Protein AF-A0A812K542-F1 (afdb_monomer)

Structure (mmCIF, N/CA/C/O backbone):
data_AF-A0A812K542-F1
#
_entry.id   AF-A0A812K542-F1
#
loop_
_atom_site.group_PDB
_atom_site.id
_atom_site.type_symbol
_atom_site.label_atom_id
_atom_site.label_alt_id
_atom_site.label_comp_id
_atom_site.label_asym_id
_atom_site.label_entity_id
_atom_site.label_seq_id
_atom_site.pdbx_PDB_ins_code
_atom_site.Cartn_x
_atom_site.Cartn_y
_atom_site.Cartn_z
_atom_site.occupancy
_atom_site.B_iso_or_equiv
_atom_site.auth_seq_id
_atom_site.auth_comp_id
_atom_site.auth_asym_id
_atom_site.auth_atom_id
_atom_site.pdbx_PDB_model_num
ATOM 1 N N . MET A 1 1 ? 31.966 -5.141 -21.986 1.00 25.97 1 MET A N 1
ATOM 2 C CA . MET A 1 1 ? 31.254 -5.286 -23.274 1.00 25.97 1 MET A CA 1
ATOM 3 C C . MET A 1 1 ? 30.619 -3.939 -23.597 1.00 25.97 1 MET A C 1
ATOM 5 O O . MET A 1 1 ? 29.972 -3.373 -22.724 1.00 25.97 1 MET A O 1
ATOM 9 N N . ALA A 1 2 ? 30.973 -3.355 -24.743 1.00 20.84 2 ALA A N 1
ATOM 10 C CA . ALA A 1 2 ? 30.831 -1.929 -25.046 1.00 20.84 2 ALA A CA 1
ATOM 11 C C . ALA A 1 2 ? 29.368 -1.450 -25.050 1.00 20.84 2 ALA A C 1
ATOM 13 O O . ALA A 1 2 ? 28.519 -2.051 -25.700 1.00 20.84 2 ALA A O 1
ATOM 14 N N . ARG A 1 3 ? 29.086 -0.351 -24.339 1.00 22.66 3 ARG A N 1
ATOM 15 C CA . ARG A 1 3 ? 27.794 0.345 -24.378 1.00 22.66 3 ARG A CA 1
ATOM 16 C C . ARG A 1 3 ? 27.906 1.499 -25.368 1.00 22.66 3 ARG A C 1
ATOM 18 O O . ARG A 1 3 ? 28.398 2.565 -25.013 1.00 22.66 3 ARG A O 1
ATOM 25 N N . PHE A 1 4 ? 27.514 1.247 -26.612 1.00 19.80 4 PHE A N 1
ATOM 26 C CA . PHE A 1 4 ? 27.358 2.294 -27.616 1.00 19.80 4 PHE A CA 1
ATOM 27 C C . PHE A 1 4 ? 26.089 3.098 -27.327 1.00 19.80 4 PHE A C 1
ATOM 29 O O . PHE A 1 4 ? 25.061 2.542 -26.951 1.00 19.80 4 PHE A O 1
ATOM 36 N N . TRP A 1 5 ? 26.214 4.416 -27.452 1.00 29.41 5 TRP A N 1
ATOM 37 C CA . TRP A 1 5 ? 25.204 5.414 -27.122 1.00 29.41 5 TRP A CA 1
ATOM 38 C C . TRP A 1 5 ? 24.848 6.150 -28.414 1.00 29.41 5 TRP A C 1
ATOM 40 O O . TRP A 1 5 ? 25.694 6.863 -28.945 1.00 29.41 5 TRP A O 1
ATOM 50 N N . PHE A 1 6 ? 23.627 5.975 -28.919 1.00 23.44 6 PHE A N 1
ATOM 51 C CA . PHE A 1 6 ? 23.021 6.847 -29.929 1.00 23.44 6 PHE A CA 1
ATOM 52 C C . PHE A 1 6 ? 21.522 6.966 -29.627 1.00 23.44 6 PHE A C 1
ATOM 54 O O . PHE A 1 6 ? 20.864 5.982 -29.318 1.00 23.44 6 PHE A O 1
ATOM 61 N N . GLY A 1 7 ? 21.026 8.203 -29.576 1.00 28.78 7 GLY A N 1
ATOM 62 C CA . GLY A 1 7 ? 19.849 8.575 -28.792 1.00 28.78 7 GLY A CA 1
ATOM 63 C C . GLY A 1 7 ? 18.474 8.173 -29.336 1.00 28.78 7 GLY A C 1
ATOM 64 O O . GLY A 1 7 ? 18.171 8.387 -30.504 1.00 28.78 7 GLY A O 1
ATOM 65 N N . CYS A 1 8 ? 17.613 7.722 -28.415 1.00 31.98 8 CYS A N 1
ATOM 66 C CA . CYS A 1 8 ? 16.224 8.164 -28.202 1.00 31.98 8 CYS A CA 1
ATOM 67 C C . CYS A 1 8 ? 15.759 7.624 -26.820 1.00 31.98 8 CYS A C 1
ATOM 69 O O . CYS A 1 8 ? 15.743 6.416 -26.598 1.00 31.98 8 CYS A O 1
ATOM 71 N N . ASN A 1 9 ? 15.464 8.504 -25.851 1.00 35.28 9 ASN A N 1
ATOM 72 C CA . ASN A 1 9 ? 15.508 8.210 -24.400 1.00 35.28 9 ASN A CA 1
ATOM 73 C C . ASN A 1 9 ? 14.161 7.802 -23.760 1.00 35.28 9 ASN A C 1
ATOM 75 O O . ASN A 1 9 ? 13.687 8.478 -22.843 1.00 35.28 9 ASN A O 1
ATOM 79 N N . SER A 1 10 ? 13.494 6.730 -24.195 1.00 39.38 10 SER A N 1
ATOM 80 C CA . SER A 1 10 ? 12.256 6.312 -23.507 1.00 39.38 10 SER A CA 1
ATOM 81 C C . SER A 1 10 ? 12.030 4.806 -23.526 1.00 39.38 10 SER A C 1
ATOM 83 O O . SER A 1 10 ? 11.952 4.189 -24.579 1.00 39.38 10 SER A O 1
ATOM 85 N N . LEU A 1 11 ? 11.883 4.227 -22.343 1.00 46.53 11 LEU A N 1
ATOM 86 C CA . LEU A 1 11 ? 11.361 2.889 -22.086 1.00 46.53 11 LEU A CA 1
ATOM 87 C C . LEU A 1 11 ? 9.914 3.019 -21.626 1.00 46.53 11 LEU A C 1
ATOM 89 O O . LEU A 1 11 ? 9.497 4.092 -21.214 1.00 46.53 11 LEU A O 1
ATOM 93 N N . ILE A 1 12 ? 9.150 1.938 -21.665 1.00 44.06 12 ILE A N 1
ATOM 94 C CA . ILE A 1 12 ? 7.782 1.893 -21.157 1.00 44.06 12 ILE A CA 1
ATOM 95 C C . ILE A 1 12 ? 7.757 0.952 -19.945 1.00 44.06 12 ILE A C 1
ATOM 97 O O . ILE A 1 12 ? 8.516 -0.007 -19.857 1.00 44.06 12 ILE A O 1
ATOM 101 N N . ALA A 1 13 ? 6.932 1.273 -18.968 1.00 43.34 13 ALA A N 1
ATOM 102 C CA . ALA A 1 13 ? 6.636 0.527 -17.770 1.00 43.34 13 ALA A CA 1
ATOM 103 C C . ALA A 1 13 ? 5.124 0.400 -17.674 1.00 43.34 13 ALA A C 1
ATOM 105 O O . ALA A 1 13 ? 4.404 1.389 -17.593 1.00 43.34 13 ALA A O 1
ATOM 106 N N . VAL A 1 14 ? 4.636 -0.833 -17.705 1.00 44.19 14 VAL A N 1
ATOM 107 C CA . VAL A 1 14 ? 3.202 -1.102 -17.720 1.00 44.19 14 VAL A CA 1
ATOM 108 C C . VAL A 1 14 ? 2.766 -1.507 -16.321 1.00 44.19 14 VAL A C 1
ATOM 110 O O . VAL A 1 14 ? 3.200 -2.527 -15.790 1.00 44.19 14 VAL A O 1
ATOM 113 N N . ILE A 1 15 ? 1.884 -0.708 -15.736 1.00 49.19 15 ILE A N 1
ATOM 114 C CA . ILE A 1 15 ? 1.116 -1.030 -14.541 1.00 49.19 15 ILE A CA 1
ATOM 115 C C . ILE A 1 15 ? -0.222 -1.600 -15.005 1.00 49.19 15 ILE A C 1
ATOM 117 O O . ILE A 1 15 ? -1.199 -0.880 -15.206 1.00 49.19 15 ILE A O 1
ATOM 121 N N . MET A 1 16 ? -0.273 -2.917 -15.204 1.00 39.12 16 MET A N 1
ATOM 122 C CA . MET A 1 16 ? -1.518 -3.581 -15.586 1.00 39.12 16 MET A CA 1
ATOM 123 C C . MET A 1 16 ? -2.593 -3.380 -14.510 1.00 39.12 16 MET A C 1
ATOM 125 O O . MET A 1 16 ? -2.349 -3.541 -13.313 1.00 39.12 16 MET A O 1
ATOM 129 N N . ARG A 1 17 ? -3.808 -3.037 -14.947 1.00 38.56 17 ARG A N 1
ATOM 130 C CA . ARG A 1 17 ? -5.011 -3.159 -14.130 1.00 38.56 17 ARG A CA 1
ATOM 131 C C . ARG A 1 17 ? -5.180 -4.656 -13.908 1.00 38.56 17 ARG A C 1
ATOM 133 O O . ARG A 1 17 ? -5.117 -5.415 -14.865 1.00 38.56 17 ARG A O 1
ATOM 140 N N . VAL A 1 18 ? -5.341 -5.083 -12.663 1.00 43.66 18 VAL A N 1
ATOM 141 C CA . VAL A 1 18 ? -5.500 -6.500 -12.320 1.00 43.66 18 VAL A CA 1
ATOM 142 C C . VAL A 1 18 ? -7.001 -6.813 -12.293 1.00 43.66 18 VAL A C 1
ATOM 144 O O . VAL A 1 18 ? -7.643 -6.503 -11.290 1.00 43.66 18 VAL A O 1
ATOM 147 N N . PRO A 1 19 ? -7.615 -7.361 -13.363 1.00 35.75 19 PRO A N 1
ATOM 148 C CA . PRO A 1 19 ? -8.944 -7.952 -13.257 1.00 35.75 19 PRO A CA 1
ATOM 149 C C . PRO A 1 19 ? -8.890 -9.341 -12.599 1.00 35.75 19 PRO A C 1
ATOM 151 O O . PRO A 1 19 ? -9.887 -9.753 -12.017 1.00 35.75 19 PRO A O 1
ATOM 154 N N . GLU A 1 20 ? -7.740 -10.032 -12.626 1.00 35.31 20 GLU A N 1
ATOM 155 C CA . GLU A 1 20 ? -7.566 -11.370 -12.047 1.00 35.31 20 GLU A CA 1
ATOM 156 C C . GLU A 1 20 ? -6.186 -11.576 -11.389 1.00 35.31 20 GLU A C 1
ATOM 158 O O . GLU A 1 20 ? -5.182 -11.100 -11.920 1.00 35.31 20 GLU A O 1
ATOM 163 N N . PRO A 1 21 ? -6.103 -12.335 -10.276 1.00 40.44 21 PRO A N 1
ATOM 164 C CA . PRO A 1 21 ? -4.877 -12.537 -9.488 1.00 40.44 21 PRO A CA 1
ATOM 165 C C . PRO A 1 21 ? -3.731 -13.268 -10.219 1.00 40.44 21 PRO A C 1
ATOM 167 O O . PRO A 1 21 ? -2.633 -13.372 -9.677 1.00 40.44 21 PRO A O 1
ATOM 170 N N . SER A 1 22 ? -3.955 -13.773 -11.434 1.00 31.48 22 SER A N 1
ATOM 171 C CA . SER A 1 22 ? -2.978 -14.517 -12.241 1.00 31.48 22 SER A CA 1
ATOM 172 C C . SER A 1 22 ? -2.144 -13.644 -13.190 1.00 31.48 22 SER A C 1
ATOM 174 O O . SER A 1 22 ? -1.119 -14.110 -13.694 1.00 31.48 22 SER A O 1
ATOM 176 N N . LEU A 1 23 ? -2.523 -12.380 -13.425 1.00 33.25 23 LEU A N 1
ATOM 177 C CA . LEU A 1 23 ? -1.773 -11.478 -14.303 1.00 33.25 23 LEU A CA 1
ATOM 178 C C . LEU A 1 23 ? -0.819 -10.608 -13.475 1.00 33.25 23 LEU A C 1
ATOM 180 O O . LEU A 1 23 ? -1.164 -9.520 -13.014 1.00 33.25 23 LEU A O 1
ATOM 184 N N . SER A 1 24 ? 0.398 -11.112 -13.257 1.00 34.53 24 SER A N 1
ATOM 185 C CA . SER A 1 24 ? 1.459 -10.337 -12.617 1.00 34.53 24 SER A CA 1
ATOM 186 C C . SER A 1 24 ? 1.771 -9.089 -13.435 1.00 34.53 24 SER A C 1
ATOM 188 O O . SER A 1 24 ? 1.863 -9.128 -14.659 1.00 34.53 24 SER A O 1
ATOM 190 N N . LEU A 1 25 ? 1.916 -7.969 -12.738 1.00 39.47 25 LEU A N 1
ATOM 191 C CA . LEU A 1 25 ? 2.204 -6.656 -13.289 1.00 39.47 25 LEU A CA 1
ATOM 192 C C . LEU A 1 25 ? 3.580 -6.699 -13.982 1.00 39.47 25 LEU A C 1
ATOM 194 O O . LEU A 1 25 ? 4.623 -6.705 -13.331 1.00 39.47 25 LEU A O 1
ATOM 198 N N . ARG A 1 26 ? 3.579 -6.846 -15.311 1.00 38.84 26 ARG A N 1
ATOM 199 C CA . ARG A 1 26 ? 4.789 -6.987 -16.129 1.00 38.84 26 ARG A CA 1
ATOM 200 C C . ARG A 1 26 ? 5.178 -5.640 -16.708 1.00 38.84 26 ARG A C 1
ATOM 202 O O . ARG A 1 26 ? 4.534 -5.118 -17.609 1.00 38.84 26 ARG A O 1
ATOM 209 N N . VAL A 1 27 ? 6.280 -5.118 -16.196 1.00 40.59 27 VAL A N 1
ATOM 210 C CA . VAL A 1 27 ? 6.963 -3.941 -16.718 1.00 40.59 27 VAL A CA 1
ATOM 211 C C . VAL A 1 27 ? 7.727 -4.374 -17.965 1.00 40.59 27 VAL A C 1
ATOM 213 O O . VAL A 1 27 ? 8.629 -5.203 -17.859 1.00 40.59 27 VAL A O 1
ATOM 216 N N . GLN A 1 28 ? 7.365 -3.867 -19.143 1.00 42.00 28 GLN A N 1
ATOM 217 C CA . GLN A 1 28 ? 8.054 -4.228 -20.381 1.00 42.00 28 GLN A CA 1
ATOM 218 C C . GLN A 1 28 ? 8.704 -3.012 -21.027 1.00 42.00 28 GLN A C 1
ATOM 220 O O . GLN A 1 28 ? 8.030 -2.119 -21.531 1.00 42.00 28 GLN A O 1
ATOM 225 N N . ALA A 1 29 ? 10.033 -3.025 -21.036 1.00 40.66 29 ALA A N 1
ATOM 226 C CA . ALA A 1 29 ? 10.861 -2.023 -21.675 1.00 40.66 29 ALA A CA 1
ATOM 227 C C . ALA A 1 29 ? 10.753 -2.063 -23.206 1.00 40.66 29 ALA A C 1
ATOM 229 O O . ALA A 1 29 ? 10.922 -3.106 -23.831 1.00 40.66 29 ALA A O 1
ATOM 230 N N . THR A 1 30 ? 10.550 -0.896 -23.812 1.00 46.38 30 THR A N 1
ATOM 231 C CA . THR A 1 30 ? 10.512 -0.698 -25.267 1.00 46.38 30 THR A CA 1
ATOM 232 C C . THR A 1 30 ? 11.564 0.315 -25.703 1.00 46.38 30 THR A C 1
ATOM 234 O O . THR A 1 30 ? 11.239 1.392 -26.194 1.00 46.38 30 THR A O 1
ATOM 237 N N . LYS A 1 31 ? 12.844 -0.011 -25.518 1.00 41.03 31 LYS A N 1
ATOM 238 C CA . LYS A 1 31 ? 13.878 0.556 -26.397 1.00 41.03 31 LYS A CA 1
ATOM 239 C C . LYS A 1 31 ? 13.891 -0.240 -27.699 1.00 41.03 31 LYS A C 1
ATOM 241 O O . LYS A 1 31 ? 13.661 -1.449 -27.630 1.00 41.03 31 LYS A O 1
ATOM 246 N N . PRO A 1 32 ? 14.275 0.358 -28.838 1.00 37.66 32 PRO A N 1
ATOM 247 C CA . PRO A 1 32 ? 14.623 -0.413 -30.027 1.00 37.66 32 PRO A CA 1
ATOM 248 C C . PRO A 1 32 ? 15.701 -1.466 -29.725 1.00 37.66 32 PRO A C 1
ATOM 250 O O . PRO A 1 32 ? 15.643 -2.575 -30.234 1.00 37.66 32 PRO A O 1
ATOM 253 N N . GLU A 1 33 ? 16.637 -1.161 -28.816 1.00 38.75 33 GLU A N 1
ATOM 254 C CA . GLU A 1 33 ? 17.673 -2.107 -28.381 1.00 38.75 33 GLU A CA 1
ATOM 255 C C . GLU A 1 33 ? 17.162 -3.215 -27.436 1.00 38.75 33 GLU A C 1
ATOM 257 O O . GLU A 1 33 ? 17.778 -4.276 -27.368 1.00 38.75 33 GLU A O 1
ATOM 262 N N . VAL A 1 34 ? 16.052 -2.995 -26.716 1.00 44.81 34 VAL A N 1
ATOM 263 C CA . VAL A 1 34 ? 15.463 -3.969 -25.764 1.00 44.81 34 VAL A CA 1
ATOM 264 C C . VAL A 1 34 ? 14.366 -4.820 -26.418 1.00 44.81 34 VAL A C 1
ATOM 266 O O . VAL A 1 34 ? 14.143 -5.956 -26.015 1.00 44.81 34 VAL A O 1
ATOM 269 N N . LEU A 1 35 ? 13.734 -4.318 -27.483 1.00 45.34 35 LEU A N 1
ATOM 270 C CA . LEU A 1 35 ? 12.819 -5.073 -28.350 1.00 45.34 35 LEU A CA 1
ATOM 271 C C . LEU A 1 35 ? 13.550 -6.075 -29.269 1.00 45.34 35 LEU A C 1
ATOM 273 O O . LEU A 1 35 ? 12.907 -6.846 -29.979 1.00 45.34 35 LEU A O 1
ATOM 277 N N . GLY A 1 36 ? 14.884 -6.098 -29.218 1.00 43.25 36 GLY A N 1
ATOM 278 C CA . GLY A 1 36 ? 15.738 -6.926 -30.059 1.00 43.25 36 GLY A CA 1
ATOM 279 C C . GLY A 1 36 ? 16.158 -6.216 -31.352 1.00 43.25 36 GLY A C 1
ATOM 280 O O . GLY A 1 36 ? 15.563 -5.211 -31.748 1.00 43.25 36 GLY A O 1
ATOM 281 N N . PRO A 1 37 ? 17.208 -6.709 -32.030 1.00 39.34 37 PRO A N 1
ATOM 282 C CA . PRO A 1 37 ? 17.674 -6.118 -33.280 1.00 39.34 37 PRO A CA 1
ATOM 283 C C . PRO A 1 37 ? 16.559 -6.177 -34.339 1.00 39.34 37 PRO A C 1
ATOM 285 O O . PRO A 1 37 ? 16.206 -7.257 -34.802 1.00 39.34 37 PRO A O 1
ATOM 288 N N . GLY A 1 38 ? 16.005 -5.016 -34.713 1.00 54.03 38 GLY A N 1
ATOM 289 C CA . GLY A 1 38 ? 14.971 -4.896 -35.754 1.00 54.03 38 GLY A CA 1
ATOM 290 C C . GLY A 1 38 ? 13.735 -4.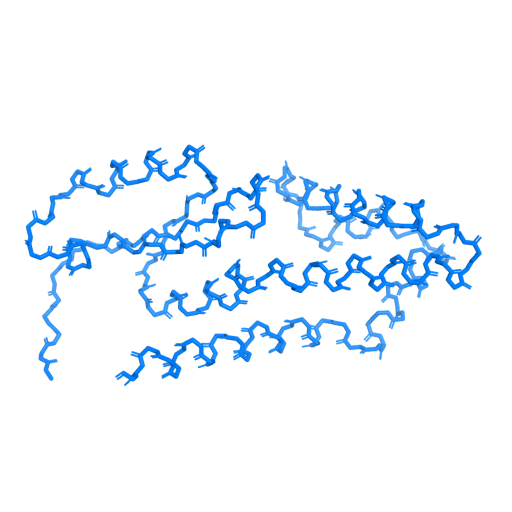073 -35.382 1.00 54.03 38 GLY A C 1
ATOM 291 O O . GLY A 1 38 ? 12.894 -3.839 -36.248 1.00 54.03 38 GLY A O 1
ATOM 292 N N . ALA A 1 39 ? 13.622 -3.614 -34.137 1.00 59.00 39 ALA A N 1
ATOM 293 C CA . ALA A 1 39 ? 12.491 -2.801 -33.709 1.00 59.00 39 ALA A CA 1
ATOM 294 C C . ALA A 1 39 ? 12.502 -1.389 -34.316 1.00 59.00 39 ALA A C 1
ATOM 296 O O . ALA A 1 3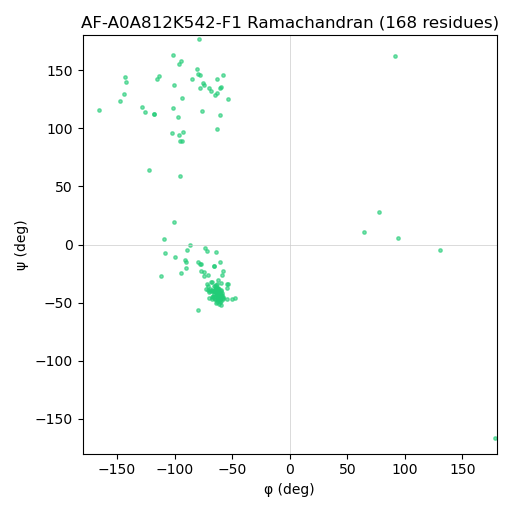9 ? 13.526 -0.700 -34.345 1.00 59.00 39 ALA A O 1
ATOM 297 N N . GLN A 1 40 ? 11.339 -0.956 -34.791 1.00 60.38 40 GLN A N 1
ATOM 298 C CA . GLN A 1 40 ? 11.114 0.330 -35.439 1.00 60.38 40 GLN A CA 1
ATOM 299 C C . GLN A 1 40 ? 10.623 1.380 -34.436 1.00 60.38 40 GLN A C 1
ATOM 301 O O . GLN A 1 40 ? 10.029 1.071 -33.403 1.00 60.38 40 GLN A O 1
ATOM 306 N N . ALA A 1 41 ? 10.801 2.662 -34.767 1.00 59.81 41 ALA A N 1
ATOM 307 C CA . ALA A 1 41 ? 10.333 3.777 -33.935 1.00 59.81 41 ALA A CA 1
ATOM 308 C C . ALA A 1 41 ? 8.807 3.756 -33.678 1.00 59.81 41 ALA A C 1
ATOM 310 O O . ALA A 1 41 ? 8.331 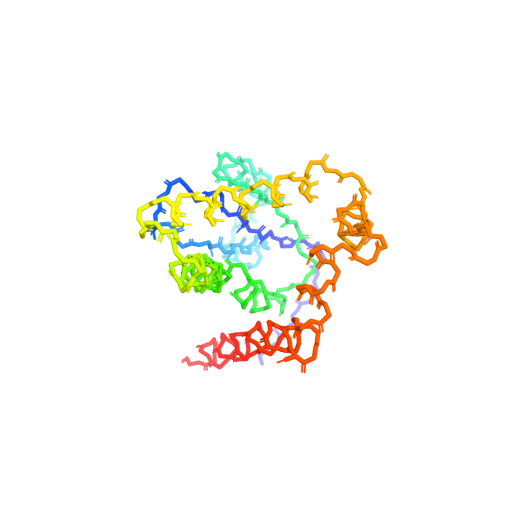4.310 -32.688 1.00 59.81 41 ALA A O 1
ATOM 311 N N . THR A 1 42 ? 8.034 3.094 -34.545 1.00 64.88 42 THR A N 1
ATOM 312 C CA . THR A 1 42 ? 6.578 2.907 -34.431 1.00 64.88 42 THR A CA 1
ATOM 313 C C . THR A 1 42 ? 6.162 1.824 -33.435 1.00 64.88 42 THR A C 1
ATOM 315 O O . THR A 1 42 ? 5.002 1.795 -33.007 1.00 64.88 42 THR A O 1
ATOM 318 N N . ASP A 1 43 ? 7.080 0.944 -33.037 1.00 69.19 43 ASP A N 1
ATOM 319 C CA . ASP A 1 43 ? 6.756 -0.212 -32.198 1.00 69.19 43 ASP A CA 1
ATOM 320 C C . ASP A 1 43 ? 6.425 0.222 -30.771 1.00 69.19 43 ASP A C 1
ATOM 322 O O . ASP A 1 43 ? 5.481 -0.289 -30.174 1.00 69.19 43 ASP A O 1
ATOM 326 N N . GLY A 1 44 ? 7.107 1.252 -30.258 1.00 68.94 44 GLY A N 1
ATOM 327 C CA . GLY A 1 44 ? 6.820 1.822 -28.940 1.00 68.94 44 GLY A CA 1
ATOM 328 C C . GLY A 1 44 ? 5.383 2.337 -28.814 1.00 68.94 44 GLY A C 1
ATOM 329 O O . GLY A 1 44 ? 4.709 2.036 -27.834 1.00 68.94 44 GLY A O 1
ATOM 330 N N . ALA A 1 45 ? 4.873 3.039 -29.833 1.00 72.62 45 ALA A N 1
ATOM 331 C CA . ALA A 1 45 ? 3.491 3.530 -29.848 1.00 72.62 45 ALA A CA 1
ATOM 332 C C . ALA A 1 45 ? 2.463 2.390 -29.965 1.00 72.62 45 ALA A C 1
ATOM 334 O O . ALA A 1 45 ? 1.357 2.475 -29.429 1.00 72.62 45 ALA A O 1
ATOM 335 N N . THR A 1 46 ? 2.825 1.310 -30.659 1.00 75.88 46 THR A N 1
ATOM 336 C CA . THR A 1 46 ? 1.975 0.120 -30.783 1.00 75.88 46 THR A CA 1
ATOM 337 C C . THR A 1 46 ? 1.896 -0.630 -29.457 1.00 75.88 46 THR A C 1
ATOM 339 O O . THR A 1 46 ? 0.796 -0.950 -29.007 1.00 75.88 46 THR A O 1
ATOM 342 N N . VAL A 1 47 ? 3.036 -0.841 -28.792 1.00 72.75 47 VAL A N 1
ATOM 343 C CA . VAL A 1 47 ? 3.090 -1.457 -27.461 1.00 72.75 47 VAL A CA 1
ATOM 344 C C . VAL A 1 47 ? 2.344 -0.601 -26.449 1.00 72.75 47 VAL A C 1
ATOM 346 O O . VAL A 1 47 ? 1.500 -1.125 -25.734 1.00 72.75 47 VAL A O 1
ATOM 349 N N . GLU A 1 48 ? 2.569 0.713 -26.428 1.00 72.25 48 GLU A N 1
ATOM 350 C CA . GLU A 1 48 ? 1.839 1.628 -25.547 1.00 72.25 48 GLU A CA 1
ATOM 351 C C . GLU A 1 48 ? 0.327 1.497 -25.728 1.00 72.25 48 GLU A C 1
ATOM 353 O O . GLU A 1 48 ? -0.394 1.353 -24.743 1.00 72.25 48 GLU A O 1
ATOM 358 N N . ARG A 1 49 ? -0.158 1.481 -26.977 1.00 78.00 49 ARG A N 1
ATOM 359 C CA . ARG A 1 49 ? -1.586 1.339 -27.284 1.00 78.00 49 ARG A CA 1
ATOM 360 C C . ARG A 1 49 ? -2.153 0.011 -26.783 1.00 78.00 49 ARG A C 1
ATOM 362 O O . ARG A 1 49 ? -3.217 0.004 -26.171 1.00 78.00 49 ARG A O 1
ATOM 369 N N . VAL A 1 50 ? -1.464 -1.100 -27.042 1.00 78.88 50 VAL A N 1
ATOM 370 C CA . VAL A 1 50 ? -1.912 -2.440 -26.626 1.00 78.88 50 VAL A CA 1
ATOM 371 C C . VAL A 1 50 ? -1.893 -2.568 -25.103 1.00 78.88 50 VAL A C 1
ATOM 373 O O . VAL A 1 50 ? -2.858 -3.036 -24.507 1.00 78.88 50 VAL A O 1
ATOM 376 N N . MET A 1 51 ? -0.828 -2.097 -24.460 1.00 69.62 51 MET A N 1
ATOM 377 C CA . MET A 1 51 ? -0.650 -2.192 -23.012 1.00 69.62 51 MET A CA 1
ATOM 378 C C . MET A 1 51 ? -1.592 -1.257 -22.246 1.00 69.62 51 MET A C 1
ATOM 380 O O . MET A 1 51 ? -2.112 -1.629 -21.195 1.00 69.62 51 MET A O 1
ATOM 384 N N . SER A 1 52 ? -1.907 -0.085 -22.806 1.00 75.00 52 SER A N 1
ATOM 385 C CA . SER A 1 52 ? -2.889 0.840 -22.219 1.00 75.00 52 SER A CA 1
ATOM 386 C C . SER A 1 52 ? -4.314 0.276 -22.213 1.00 75.00 52 SER A C 1
ATOM 388 O O . SER A 1 52 ? -5.158 0.743 -21.452 1.00 75.00 52 SER A O 1
ATOM 390 N N . ALA A 1 53 ? -4.606 -0.747 -23.026 1.00 75.75 53 ALA A N 1
ATOM 391 C CA . ALA A 1 53 ? -5.902 -1.423 -22.993 1.00 75.75 53 ALA A CA 1
ATOM 392 C C . ALA A 1 53 ? -6.091 -2.275 -21.725 1.00 75.75 53 ALA A C 1
ATOM 394 O O . ALA A 1 53 ? -7.223 -2.497 -21.297 1.00 75.75 53 ALA A O 1
ATOM 395 N N . VAL A 1 54 ? -4.994 -2.740 -21.116 1.00 71.06 54 VAL A N 1
ATOM 396 C CA . VAL A 1 54 ? -5.015 -3.616 -19.933 1.00 71.06 54 VAL A CA 1
ATOM 397 C C . VAL A 1 54 ? -4.568 -2.910 -18.654 1.00 71.06 54 VAL A C 1
ATOM 399 O O . VAL A 1 54 ? -4.705 -3.478 -17.575 1.00 71.06 54 VAL A O 1
ATOM 402 N N . GLY A 1 55 ? -4.072 -1.673 -18.717 1.00 69.00 55 GLY A N 1
ATOM 403 C CA . GLY A 1 55 ? -3.684 -0.918 -17.529 1.00 69.00 55 GLY A CA 1
ATOM 404 C C . GLY A 1 55 ? -3.100 0.459 -17.794 1.00 69.00 55 GLY A C 1
ATOM 405 O O . GLY A 1 55 ? -3.213 1.004 -18.883 1.00 69.00 55 GLY A O 1
ATOM 406 N N . VAL A 1 56 ? -2.493 1.025 -16.756 1.00 76.44 56 VAL A N 1
ATOM 407 C CA . VAL A 1 56 ? -1.741 2.276 -16.841 1.00 76.44 56 VAL A CA 1
ATOM 408 C C . VAL A 1 56 ? -0.381 1.977 -17.462 1.00 76.44 56 VAL A C 1
ATOM 410 O O . VAL A 1 56 ? 0.278 1.004 -17.107 1.00 76.44 56 VAL A O 1
ATOM 413 N N . CYS A 1 57 ? 0.040 2.804 -18.406 1.00 71.31 57 CYS A N 1
ATOM 414 C CA . CYS A 1 57 ? 1.261 2.615 -19.169 1.00 71.31 57 CYS A CA 1
ATOM 415 C C . CYS A 1 57 ? 2.098 3.889 -19.043 1.00 71.31 57 CYS A C 1
ATOM 417 O O . CYS A 1 57 ? 1.677 4.944 -19.503 1.00 71.31 57 CYS A O 1
ATOM 419 N N . GLU A 1 58 ? 3.252 3.799 -18.391 1.00 75.56 58 GLU A N 1
ATOM 420 C CA . GLU A 1 58 ? 4.116 4.938 -18.078 1.00 75.56 58 GLU A CA 1
ATOM 421 C C . GLU A 1 58 ? 5.449 4.830 -18.800 1.00 75.56 58 GLU A C 1
ATOM 423 O O . GLU A 1 58 ? 6.009 3.748 -18.910 1.00 75.56 58 GLU A O 1
ATOM 428 N N . LYS A 1 59 ? 6.014 5.944 -19.268 1.00 70.06 59 LYS A N 1
ATOM 429 C CA . LYS A 1 59 ? 7.331 5.925 -19.921 1.00 70.06 59 LYS A CA 1
ATOM 430 C C . LYS A 1 59 ? 8.442 6.214 -18.914 1.00 70.06 59 LYS A C 1
ATOM 432 O O . LYS A 1 59 ? 8.422 7.237 -18.240 1.00 70.06 59 LYS A O 1
ATOM 437 N N . LEU A 1 60 ? 9.444 5.342 -18.834 1.00 70.38 60 LEU A N 1
ATOM 438 C CA . LEU A 1 60 ? 10.642 5.517 -18.014 1.00 70.38 60 LEU A CA 1
ATOM 439 C C . LEU A 1 60 ? 11.829 5.998 -18.850 1.00 70.38 60 LEU A C 1
ATOM 441 O O . LEU A 1 60 ? 12.103 5.471 -19.921 1.00 70.38 60 LEU A O 1
ATOM 445 N N . GLY A 1 61 ? 12.594 6.961 -18.337 1.00 66.62 61 GLY A N 1
ATOM 446 C CA . GLY A 1 61 ? 13.795 7.463 -19.019 1.00 66.62 61 GLY A CA 1
ATOM 447 C C . GLY A 1 61 ? 15.027 6.550 -18.917 1.00 66.62 61 GLY A C 1
ATOM 448 O O . GLY A 1 61 ? 15.963 6.713 -19.694 1.00 66.62 61 GLY A O 1
ATOM 449 N N . ASP A 1 62 ? 15.045 5.596 -17.977 1.00 73.31 62 ASP A N 1
ATOM 450 C CA . ASP A 1 62 ? 16.179 4.691 -17.737 1.00 73.31 62 ASP A CA 1
ATOM 451 C C . ASP A 1 62 ? 15.702 3.273 -17.379 1.00 73.31 62 ASP A C 1
ATOM 453 O O . ASP A 1 62 ? 14.751 3.072 -16.629 1.00 73.31 62 ASP A O 1
ATOM 457 N N . GLU A 1 63 ? 16.400 2.279 -17.915 1.00 70.69 63 GLU A N 1
ATOM 458 C CA . GLU A 1 63 ? 16.120 0.846 -17.788 1.00 70.69 63 GLU A CA 1
ATOM 459 C C . GLU A 1 63 ? 16.492 0.324 -16.411 1.00 70.69 63 GLU A C 1
ATOM 461 O O . GLU A 1 63 ? 15.871 -0.597 -15.893 1.00 70.69 63 GLU A O 1
ATOM 466 N N . LYS A 1 64 ? 17.454 0.982 -15.760 1.00 78.50 64 LYS A N 1
ATOM 467 C CA . LYS A 1 64 ? 17.831 0.685 -14.375 1.00 78.50 64 LYS A CA 1
ATOM 468 C C . LYS A 1 64 ? 16.674 0.880 -13.391 1.00 78.50 64 LYS A C 1
ATOM 470 O O . LYS A 1 64 ? 16.764 0.434 -12.251 1.00 78.50 64 LYS A O 1
ATOM 475 N N . LEU A 1 65 ? 15.605 1.561 -13.808 1.00 82.06 65 LEU A N 1
ATOM 476 C CA . LEU A 1 65 ? 14.407 1.764 -13.003 1.00 82.06 65 LEU A CA 1
ATOM 477 C C . LEU A 1 65 ? 13.475 0.542 -13.003 1.00 82.06 65 LEU A C 1
ATOM 479 O O . LEU A 1 65 ? 12.614 0.467 -12.132 1.00 82.06 65 LEU A O 1
ATOM 483 N N . LEU A 1 66 ? 13.639 -0.431 -13.910 1.00 80.75 66 LEU A N 1
ATOM 484 C CA . LEU A 1 66 ? 12.743 -1.594 -14.007 1.00 80.75 66 LEU A CA 1
ATOM 485 C C . LEU A 1 66 ? 12.733 -2.453 -12.732 1.00 80.75 66 LEU A C 1
ATOM 487 O O . LEU A 1 66 ? 11.666 -2.890 -12.296 1.00 80.75 66 LEU A O 1
ATOM 491 N N . ASP A 1 67 ? 13.885 -2.632 -12.081 1.00 85.94 67 ASP A N 1
ATOM 492 C CA . ASP A 1 67 ? 13.972 -3.345 -10.797 1.00 85.94 67 ASP A CA 1
ATOM 493 C C . ASP A 1 67 ? 13.198 -2.605 -9.695 1.00 85.94 67 ASP A C 1
ATOM 495 O O . ASP A 1 67 ? 12.520 -3.218 -8.871 1.00 85.94 67 ASP A O 1
ATOM 499 N N . ALA A 1 68 ? 13.241 -1.268 -9.705 1.00 88.94 68 ALA A N 1
ATOM 500 C CA . ALA A 1 68 ? 12.473 -0.445 -8.774 1.00 88.94 68 ALA A CA 1
ATOM 501 C C . ALA A 1 68 ? 10.966 -0.543 -9.041 1.00 88.94 68 ALA A C 1
ATOM 503 O O . ALA A 1 68 ? 10.183 -0.666 -8.099 1.00 88.94 68 ALA A O 1
ATOM 504 N N . VAL A 1 69 ? 10.550 -0.567 -10.311 1.00 84.44 69 VAL A N 1
ATOM 505 C CA . VAL A 1 69 ? 9.143 -0.794 -10.666 1.00 84.44 69 VAL A CA 1
ATOM 506 C C . VAL A 1 69 ? 8.688 -2.199 -10.264 1.00 84.44 69 VAL A C 1
ATOM 508 O O . VAL A 1 69 ? 7.562 -2.356 -9.788 1.00 84.44 69 VAL A O 1
ATOM 511 N N . THR A 1 70 ? 9.560 -3.204 -10.358 1.00 84.25 70 THR A N 1
ATOM 512 C CA . THR A 1 70 ? 9.290 -4.568 -9.874 1.00 84.25 70 THR A CA 1
ATOM 513 C C . THR A 1 70 ? 9.082 -4.594 -8.360 1.00 84.25 70 THR A C 1
ATOM 515 O O . THR A 1 70 ? 8.099 -5.169 -7.885 1.00 84.25 70 THR A O 1
ATOM 518 N N . GLY A 1 71 ? 9.951 -3.927 -7.596 1.00 86.75 71 GLY A N 1
ATOM 519 C CA . GLY A 1 71 ? 9.805 -3.817 -6.143 1.00 86.75 71 GLY A CA 1
ATOM 520 C C . GLY A 1 71 ? 8.541 -3.064 -5.720 1.00 86.75 71 GLY A C 1
ATOM 521 O O . GLY A 1 71 ? 7.884 -3.452 -4.760 1.00 86.75 71 GLY A O 1
ATOM 522 N N . LEU A 1 72 ? 8.155 -2.022 -6.461 1.00 90.31 72 LEU A N 1
ATOM 523 C CA . LEU A 1 72 ? 6.979 -1.211 -6.140 1.00 90.31 72 LEU A CA 1
ATOM 524 C C . LEU A 1 72 ? 5.665 -1.862 -6.583 1.00 90.31 72 LEU A C 1
ATOM 526 O O . LEU A 1 72 ? 4.750 -2.020 -5.786 1.00 90.31 72 LEU A O 1
ATOM 530 N N . SER A 1 73 ? 5.549 -2.187 -7.867 1.00 85.06 73 SER A N 1
ATOM 531 C CA . SER A 1 73 ? 4.276 -2.522 -8.521 1.00 85.06 73 SER A CA 1
ATOM 532 C C . SER A 1 73 ? 4.175 -3.986 -8.944 1.00 85.06 73 SER A C 1
ATOM 534 O O . SER A 1 73 ? 3.079 -4.534 -8.947 1.00 85.06 73 SER A O 1
ATOM 536 N N . GLY A 1 74 ? 5.302 -4.652 -9.213 1.00 82.44 74 GLY A N 1
ATOM 537 C CA . GLY A 1 74 ? 5.330 -6.107 -9.397 1.00 82.44 74 GLY A CA 1
ATOM 538 C C . GLY A 1 74 ? 5.019 -6.844 -8.093 1.00 82.44 74 GLY A C 1
ATOM 539 O O . GLY A 1 74 ? 4.171 -7.731 -8.057 1.00 82.44 74 GLY A O 1
ATOM 540 N N . SER A 1 75 ? 5.669 -6.420 -7.007 1.00 88.38 75 SER A N 1
ATOM 541 C CA . SER A 1 75 ? 5.494 -6.985 -5.659 1.00 88.38 75 SER A CA 1
ATOM 542 C C . SER A 1 75 ? 4.394 -6.287 -4.848 1.00 88.38 75 SER A C 1
ATOM 544 O O . SER A 1 75 ? 3.842 -6.869 -3.915 1.00 88.38 75 SER A O 1
ATOM 546 N N . GLY A 1 76 ? 4.032 -5.059 -5.236 1.00 91.62 76 GLY A N 1
ATOM 547 C CA . GLY A 1 76 ? 3.044 -4.205 -4.569 1.00 91.62 76 GLY A CA 1
ATOM 548 C C . GLY A 1 76 ? 1.715 -4.869 -4.201 1.00 91.62 76 GLY A C 1
ATOM 549 O O . GLY A 1 76 ? 1.273 -4.697 -3.062 1.00 91.62 76 GLY A O 1
ATOM 550 N N . PRO A 1 77 ? 1.074 -5.648 -5.097 1.00 91.25 77 PRO A N 1
ATOM 551 C CA . PRO A 1 77 ? -0.186 -6.319 -4.786 1.00 91.25 77 PRO A CA 1
ATOM 552 C C . PRO A 1 77 ? -0.117 -7.198 -3.534 1.00 91.25 77 PRO A C 1
ATOM 554 O O . PRO A 1 77 ? -1.053 -7.184 -2.739 1.00 91.25 77 PRO A O 1
ATOM 557 N N . ALA A 1 78 ? 1.004 -7.888 -3.295 1.00 93.69 78 ALA A N 1
ATOM 558 C CA . ALA A 1 78 ? 1.171 -8.718 -2.104 1.00 93.69 78 ALA A CA 1
ATOM 559 C C . ALA A 1 78 ? 1.151 -7.877 -0.817 1.00 93.69 78 ALA A C 1
ATOM 561 O O . ALA A 1 78 ? 0.492 -8.245 0.154 1.00 93.69 78 ALA A O 1
ATOM 562 N N . TYR A 1 79 ? 1.798 -6.706 -0.828 1.00 96.88 79 TYR A N 1
ATOM 563 C CA . TYR A 1 79 ? 1.799 -5.782 0.312 1.00 96.88 79 TYR A CA 1
ATOM 564 C C . TYR A 1 79 ? 0.391 -5.260 0.605 1.00 96.88 79 TYR A C 1
ATOM 566 O O . TYR A 1 79 ? -0.008 -5.127 1.761 1.00 96.88 79 TYR A O 1
ATOM 574 N N . VAL A 1 80 ? -0.381 -4.990 -0.450 1.00 97.06 80 VAL A N 1
ATOM 575 C CA . VAL A 1 80 ? -1.767 -4.533 -0.334 1.00 97.06 80 VAL A CA 1
ATOM 576 C C . VAL A 1 80 ? -2.678 -5.648 0.188 1.00 97.06 80 VAL A C 1
ATOM 578 O O . VAL A 1 80 ? -3.520 -5.376 1.041 1.00 97.06 80 VAL A O 1
ATOM 581 N N . TYR A 1 81 ? -2.497 -6.900 -0.244 1.00 96.69 81 TYR A N 1
ATOM 582 C CA . TYR A 1 81 ? -3.246 -8.035 0.309 1.00 96.69 81 TYR A CA 1
ATOM 583 C C . TYR A 1 81 ? -2.972 -8.226 1.802 1.00 96.69 81 TYR A C 1
ATOM 585 O O . TYR A 1 81 ? -3.925 -8.328 2.573 1.00 96.69 81 TYR A O 1
ATOM 593 N N . MET A 1 82 ? -1.704 -8.159 2.222 1.00 98.06 82 MET A N 1
ATOM 594 C CA . MET A 1 82 ? -1.339 -8.197 3.644 1.00 98.06 82 MET A CA 1
ATOM 595 C C . MET A 1 82 ? -1.970 -7.041 4.432 1.00 98.06 82 MET A C 1
ATOM 597 O O . MET A 1 82 ? -2.423 -7.227 5.558 1.00 98.06 82 MET A O 1
ATOM 601 N N . MET A 1 83 ? -2.036 -5.839 3.850 1.00 98.25 83 MET A N 1
ATOM 602 C CA . MET A 1 83 ? -2.689 -4.691 4.484 1.00 98.25 83 MET A CA 1
ATOM 603 C C . MET A 1 83 ? -4.196 -4.912 4.661 1.00 98.25 83 MET A C 1
ATOM 605 O O . MET A 1 83 ? -4.728 -4.638 5.735 1.00 98.25 83 MET A O 1
ATOM 609 N N . ILE A 1 84 ? -4.882 -5.419 3.632 1.00 98.50 84 ILE A N 1
ATOM 610 C CA . ILE A 1 84 ? -6.317 -5.731 3.692 1.00 98.50 84 ILE A CA 1
ATOM 611 C C . ILE A 1 84 ? -6.586 -6.793 4.763 1.00 98.50 84 ILE A C 1
ATOM 613 O O . ILE A 1 84 ? -7.513 -6.632 5.558 1.00 98.50 84 ILE A O 1
ATOM 617 N N . GLU A 1 85 ? -5.765 -7.842 4.813 1.00 98.31 85 GLU A N 1
ATOM 618 C CA . GLU A 1 85 ? -5.848 -8.897 5.824 1.00 98.31 85 GLU A CA 1
ATOM 619 C C . GLU A 1 85 ? -5.660 -8.335 7.241 1.00 98.31 85 GLU A C 1
ATOM 621 O O . GLU A 1 85 ? -6.524 -8.529 8.097 1.00 98.31 85 GLU A O 1
ATOM 626 N N . ALA A 1 86 ? -4.610 -7.538 7.468 1.00 98.38 86 ALA A N 1
ATOM 627 C CA . ALA A 1 86 ? -4.334 -6.921 8.765 1.00 98.38 86 ALA A CA 1
ATOM 628 C C . ALA A 1 86 ? -5.447 -5.956 9.216 1.00 98.38 86 ALA A C 1
ATOM 630 O O . ALA A 1 86 ? -5.818 -5.923 10.392 1.00 98.38 86 ALA A O 1
ATOM 631 N N . MET A 1 87 ? -6.021 -5.181 8.291 1.00 98.50 87 MET A N 1
ATOM 632 C CA . MET A 1 87 ? -7.174 -4.321 8.577 1.00 98.50 87 MET A CA 1
ATOM 633 C C . MET A 1 87 ? -8.408 -5.144 8.961 1.00 98.50 87 MET A C 1
ATOM 635 O O . MET A 1 87 ? -9.114 -4.790 9.907 1.00 98.50 87 MET A O 1
ATOM 639 N N . ALA A 1 88 ? -8.664 -6.246 8.254 1.00 98.62 88 ALA A N 1
ATOM 640 C CA . ALA A 1 88 ? -9.779 -7.130 8.560 1.00 98.62 88 ALA A CA 1
ATOM 641 C C . ALA A 1 88 ? -9.598 -7.832 9.915 1.00 98.62 88 ALA A C 1
ATOM 643 O O . ALA A 1 88 ? -10.555 -7.909 10.684 1.00 98.62 88 ALA A O 1
ATOM 644 N N . ASP A 1 89 ? -8.383 -8.276 10.246 1.00 98.69 89 ASP A N 1
ATOM 645 C CA . ASP A 1 89 ? -8.035 -8.793 11.575 1.00 98.69 89 ASP A CA 1
ATOM 646 C C . ASP A 1 89 ? -8.272 -7.754 12.670 1.00 98.69 89 ASP A C 1
ATOM 648 O O . ASP A 1 89 ? -8.839 -8.073 13.716 1.00 98.69 89 ASP A O 1
ATOM 652 N N . GLY A 1 90 ? -7.908 -6.495 12.413 1.00 98.56 90 GLY A N 1
ATOM 653 C CA . GLY A 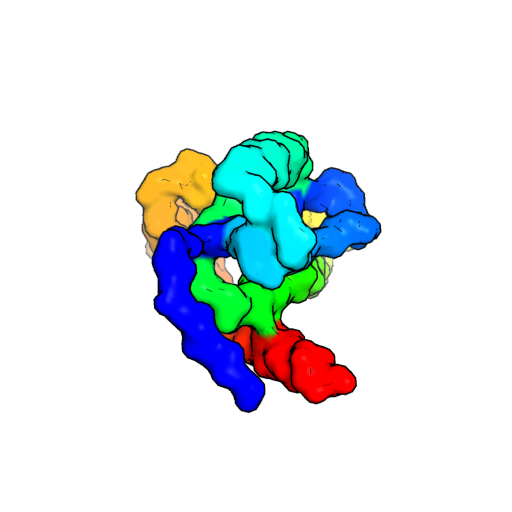1 90 ? -8.238 -5.371 13.283 1.00 98.56 90 GLY A CA 1
ATOM 654 C C . GLY A 1 90 ? -9.747 -5.224 13.493 1.00 98.56 90 GLY A C 1
ATOM 655 O O . GLY A 1 90 ? -10.193 -5.076 14.629 1.00 98.56 90 GLY A O 1
ATOM 656 N N . GLY A 1 91 ? -10.546 -5.325 12.428 1.00 98.50 91 GLY A N 1
ATOM 657 C CA . GLY A 1 91 ? -12.010 -5.307 12.506 1.00 98.50 91 GLY A CA 1
ATOM 658 C C . GLY A 1 91 ? -12.574 -6.443 13.361 1.00 98.50 91 GLY A C 1
ATOM 659 O O . GLY A 1 91 ? -13.359 -6.197 14.278 1.00 98.50 91 GLY A O 1
ATOM 660 N N . VAL A 1 92 ? -12.116 -7.675 13.125 1.00 98.69 92 VAL A N 1
ATOM 661 C CA . VAL A 1 92 ? -12.546 -8.863 13.883 1.00 98.69 92 VAL A CA 1
ATOM 662 C C . VAL A 1 92 ? -12.166 -8.762 15.352 1.00 98.69 92 VAL A C 1
ATOM 664 O O . VAL A 1 92 ? -12.990 -9.029 16.225 1.00 98.69 92 VAL A O 1
ATOM 667 N N . ARG A 1 93 ? -10.947 -8.301 15.644 1.00 98.50 93 ARG A N 1
ATOM 668 C CA . ARG A 1 93 ? -10.492 -8.055 17.017 1.00 98.50 93 ARG A CA 1
ATOM 669 C C . ARG A 1 93 ? -11.371 -7.040 17.754 1.00 98.50 93 ARG A C 1
ATOM 671 O O . ARG A 1 93 ? -11.460 -7.101 18.975 1.00 98.50 93 ARG A O 1
ATOM 678 N N . ASN A 1 94 ? -12.025 -6.138 17.025 1.00 98.31 94 ASN A N 1
ATOM 679 C CA . ASN A 1 94 ? -12.949 -5.140 17.563 1.00 98.31 94 ASN A CA 1
ATOM 680 C C . ASN A 1 94 ? -14.431 -5.530 17.385 1.00 98.31 94 ASN A C 1
ATOM 682 O O . ASN A 1 94 ? -15.310 -4.678 17.488 1.00 98.31 94 ASN A O 1
ATOM 686 N N . GLY A 1 95 ? -14.722 -6.816 17.153 1.00 98.25 95 GLY A N 1
ATOM 687 C CA . GLY A 1 95 ? -16.076 -7.373 17.219 1.00 98.25 95 GLY A CA 1
ATOM 688 C C . GLY A 1 95 ? -16.842 -7.427 15.897 1.00 98.25 95 GLY A C 1
ATOM 689 O O . GLY A 1 95 ? -18.015 -7.798 15.900 1.00 98.25 95 GLY A O 1
ATOM 690 N N . LEU A 1 96 ? -16.220 -7.093 14.763 1.00 98.25 96 LEU A N 1
ATOM 691 C CA . LEU A 1 96 ? -16.862 -7.267 13.460 1.00 98.25 96 LEU A CA 1
ATOM 692 C C . LEU A 1 96 ? -16.822 -8.739 13.004 1.00 98.25 96 LEU A C 1
ATOM 694 O O . LEU A 1 96 ? -15.822 -9.429 13.211 1.00 98.25 96 LEU A O 1
ATOM 698 N N . PRO A 1 97 ? -17.854 -9.231 12.297 1.00 98.50 97 PRO A N 1
ATOM 699 C CA . PRO A 1 97 ? -17.768 -10.503 11.588 1.00 98.50 97 PRO A CA 1
ATOM 700 C C . PRO A 1 97 ? -16.623 -10.505 10.565 1.00 98.50 97 PRO A C 1
ATOM 702 O O . PRO A 1 97 ? -16.316 -9.480 9.945 1.00 98.50 97 PRO A O 1
ATOM 705 N N . ARG A 1 98 ? -15.984 -11.664 10.367 1.00 98.12 98 ARG A N 1
ATOM 706 C CA . ARG A 1 98 ? -14.828 -11.817 9.464 1.00 98.12 98 ARG A CA 1
ATOM 707 C C . ARG A 1 98 ? -15.149 -11.412 8.028 1.00 98.12 98 ARG A C 1
ATOM 709 O O . ARG A 1 98 ? -14.375 -10.692 7.403 1.00 98.12 98 ARG A O 1
ATOM 716 N N . ASP A 1 99 ? -16.280 -11.869 7.510 1.00 97.69 99 ASP A N 1
ATOM 717 C CA . ASP A 1 99 ? -16.721 -11.610 6.142 1.00 97.69 99 ASP A CA 1
ATOM 718 C C . ASP A 1 99 ? -17.032 -10.122 5.909 1.00 97.69 99 ASP A C 1
ATOM 720 O O . ASP A 1 99 ? -16.653 -9.563 4.878 1.00 97.69 99 ASP A O 1
ATOM 724 N N . VAL A 1 100 ? -17.657 -9.463 6.888 1.00 98.19 100 VAL A N 1
ATOM 725 C CA . VAL A 1 100 ? -17.905 -8.016 6.877 1.00 98.19 100 VAL A CA 1
ATOM 726 C C . VAL A 1 100 ? -16.583 -7.249 6.933 1.00 98.19 100 VAL A C 1
ATOM 728 O O . VAL A 1 100 ? -16.364 -6.353 6.119 1.00 98.19 100 VAL A O 1
ATOM 731 N N . SER A 1 101 ? -15.672 -7.634 7.830 1.00 98.38 101 SER A N 1
ATOM 732 C CA . SER A 1 101 ? -14.367 -6.979 7.999 1.00 98.38 101 SER A CA 1
ATOM 733 C C . SER A 1 101 ? -13.534 -7.020 6.719 1.00 98.38 101 SER A C 1
ATOM 735 O O . SER A 1 101 ? -13.000 -5.994 6.304 1.00 98.38 101 SER A O 1
ATOM 737 N N . MET A 1 102 ? -13.482 -8.177 6.050 1.00 98.25 102 MET A N 1
ATOM 738 C CA . MET A 1 102 ? -12.776 -8.336 4.774 1.00 98.25 102 MET A CA 1
ATOM 739 C C . MET A 1 102 ? -13.346 -7.423 3.685 1.00 98.25 102 MET A C 1
ATOM 741 O O . MET A 1 102 ? -12.591 -6.730 3.001 1.00 98.25 102 MET A O 1
ATOM 745 N N . LYS A 1 103 ? -14.678 -7.383 3.540 1.00 98.25 103 LYS A N 1
ATOM 746 C CA . LYS A 1 103 ? -15.352 -6.532 2.546 1.00 98.25 103 LYS A CA 1
ATOM 747 C C . LYS A 1 103 ? -15.073 -5.050 2.798 1.00 98.25 103 LYS A C 1
ATOM 749 O O . LYS A 1 103 ? -14.730 -4.328 1.864 1.00 98.25 103 LYS A O 1
ATOM 754 N N . LEU A 1 104 ? -15.187 -4.602 4.050 1.00 98.25 104 LEU A N 1
ATOM 755 C CA . LEU A 1 104 ? -14.939 -3.208 4.424 1.00 98.25 104 LEU A CA 1
ATOM 756 C C . LEU A 1 104 ? -13.471 -2.813 4.226 1.00 98.25 104 LEU A C 1
ATOM 758 O O . LEU A 1 104 ? -13.206 -1.741 3.681 1.00 98.25 104 LEU A O 1
ATOM 762 N N . ALA A 1 105 ? -12.521 -3.673 4.606 1.00 98.38 105 ALA A N 1
ATOM 763 C CA . ALA A 1 105 ? -11.094 -3.423 4.418 1.00 98.38 105 ALA A CA 1
ATOM 764 C C . ALA A 1 105 ? -10.733 -3.282 2.930 1.00 98.38 105 ALA A C 1
ATOM 766 O O . ALA A 1 105 ? -10.154 -2.271 2.528 1.00 98.38 105 ALA A O 1
ATOM 767 N N . ALA A 1 106 ? -11.150 -4.240 2.095 1.00 98.12 106 ALA A N 1
ATOM 768 C CA . ALA A 1 106 ? -10.894 -4.205 0.656 1.00 98.12 106 ALA A CA 1
ATOM 769 C C . ALA A 1 106 ? -11.511 -2.962 -0.012 1.00 98.12 106 ALA A C 1
ATOM 771 O O . ALA A 1 106 ? -10.842 -2.264 -0.779 1.00 98.12 106 ALA A O 1
ATOM 772 N N . GLN A 1 107 ? -12.763 -2.637 0.325 1.00 98.12 107 GLN A N 1
ATOM 773 C CA . GLN A 1 107 ? -13.449 -1.458 -0.205 1.00 98.12 107 GLN A CA 1
ATOM 774 C C . GLN A 1 107 ? -12.772 -0.149 0.231 1.00 98.12 107 GLN A C 1
ATOM 776 O O . GLN A 1 107 ? -12.678 0.787 -0.566 1.00 98.12 107 GLN A O 1
ATOM 781 N N . THR A 1 108 ? -12.276 -0.083 1.470 1.00 98.19 108 THR A N 1
ATOM 782 C CA . THR A 1 108 ? -11.554 1.085 2.001 1.00 98.19 108 THR A CA 1
ATOM 783 C C . THR A 1 108 ? -10.272 1.336 1.215 1.00 98.19 108 THR A C 1
ATOM 785 O O . THR A 1 108 ? -10.035 2.457 0.760 1.00 98.19 108 THR A O 1
ATOM 788 N N . VAL A 1 109 ? -9.479 0.286 0.983 1.00 97.88 109 VAL A N 1
ATOM 789 C CA . VAL A 1 109 ? -8.250 0.371 0.183 1.00 97.88 109 VAL A CA 1
ATOM 790 C C . VAL A 1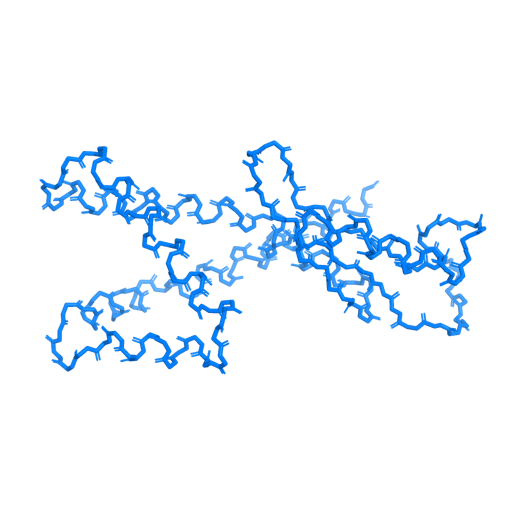 109 ? -8.558 0.794 -1.256 1.00 97.88 109 VAL A C 1
ATOM 792 O O . VAL A 1 109 ? -7.924 1.716 -1.771 1.00 97.88 109 VAL A O 1
ATOM 795 N N . MET A 1 110 ? -9.570 0.193 -1.892 1.00 96.69 110 MET A N 1
ATOM 796 C CA . MET A 1 110 ? -9.983 0.568 -3.249 1.00 96.69 110 MET A CA 1
ATOM 797 C C . MET A 1 110 ? -10.415 2.041 -3.330 1.00 96.69 110 MET A C 1
ATOM 799 O O . MET A 1 110 ? -10.032 2.748 -4.264 1.00 96.69 110 MET A O 1
ATOM 803 N N . GLY A 1 111 ? -11.196 2.517 -2.356 1.00 95.25 111 GLY A N 1
ATOM 804 C CA . GLY A 1 111 ? -11.641 3.908 -2.283 1.00 95.25 111 GLY A CA 1
ATOM 805 C C . GLY A 1 111 ? -10.472 4.886 -2.155 1.00 95.25 111 GLY A C 1
ATOM 806 O O . GLY A 1 111 ? -10.385 5.840 -2.929 1.00 95.25 111 GLY A O 1
ATOM 807 N N . ALA A 1 112 ? -9.536 4.616 -1.242 1.00 96.31 112 ALA A N 1
ATOM 808 C CA . ALA A 1 112 ? -8.346 5.443 -1.042 1.00 96.31 112 ALA A CA 1
ATOM 809 C C . ALA A 1 112 ? -7.451 5.492 -2.295 1.00 96.31 112 ALA A C 1
ATOM 811 O O . ALA A 1 112 ? -7.005 6.570 -2.705 1.00 96.31 112 ALA A O 1
ATOM 812 N N . ALA A 1 113 ? -7.246 4.346 -2.953 1.00 94.12 113 ALA A N 1
ATOM 813 C CA . ALA A 1 113 ? -6.500 4.271 -4.206 1.00 94.12 113 ALA A CA 1
ATOM 814 C C . ALA A 1 113 ? -7.186 5.080 -5.316 1.00 94.12 113 ALA A C 1
ATOM 816 O O . ALA A 1 113 ? -6.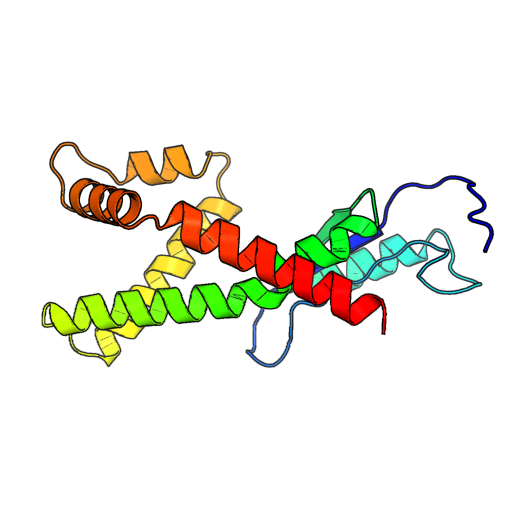543 5.892 -5.979 1.00 94.12 113 ALA A O 1
ATOM 817 N N . LYS A 1 114 ? -8.509 4.937 -5.478 1.00 92.88 114 LYS A N 1
ATOM 818 C CA . LYS A 1 114 ? -9.278 5.681 -6.486 1.00 92.88 114 LYS A CA 1
ATOM 819 C C . LYS A 1 114 ? -9.202 7.192 -6.272 1.00 92.88 114 LYS A C 1
ATOM 821 O O . LYS A 1 114 ? -9.035 7.919 -7.248 1.00 92.88 114 LYS A O 1
ATOM 826 N N . MET A 1 115 ? -9.293 7.658 -5.025 1.00 94.06 115 MET A N 1
ATOM 827 C CA . MET A 1 115 ? -9.158 9.082 -4.689 1.00 94.06 115 MET A CA 1
ATOM 828 C C . MET A 1 115 ? -7.769 9.624 -5.024 1.00 94.06 115 MET A C 1
ATOM 830 O O . MET A 1 115 ? -7.656 10.748 -5.500 1.00 94.06 115 MET A O 1
ATOM 834 N N . THR A 1 116 ? -6.730 8.816 -4.815 1.00 93.94 116 THR A N 1
ATOM 835 C CA . THR A 1 116 ? -5.348 9.190 -5.142 1.00 93.94 116 THR A CA 1
ATOM 836 C C . THR A 1 116 ? -5.119 9.248 -6.652 1.00 93.94 116 THR A C 1
ATOM 838 O O . THR A 1 116 ? -4.479 10.171 -7.132 1.00 93.94 116 THR A O 1
ATOM 841 N N . ILE A 1 117 ? -5.668 8.292 -7.408 1.00 89.62 117 ILE A N 1
ATOM 842 C CA . ILE A 1 117 ? -5.516 8.226 -8.871 1.00 89.62 117 ILE A CA 1
ATOM 843 C C . ILE A 1 117 ? -6.341 9.310 -9.577 1.00 89.62 117 ILE A C 1
ATOM 845 O O . ILE A 1 117 ? -5.910 9.855 -10.586 1.00 89.62 117 ILE A O 1
ATOM 849 N N . SER A 1 118 ? -7.547 9.593 -9.078 1.00 87.38 118 SER A N 1
ATOM 850 C CA . SER A 1 118 ? -8.489 10.509 -9.744 1.00 87.38 118 SER A CA 1
ATOM 851 C C . SER A 1 118 ? -8.323 11.968 -9.310 1.00 87.38 118 SER A C 1
ATOM 853 O O . SER A 1 118 ? -8.919 12.850 -9.922 1.00 87.38 118 SER A O 1
ATOM 855 N N . GLY A 1 119 ? -7.609 12.214 -8.210 1.00 83.19 119 GLY A N 1
ATOM 856 C CA . GLY A 1 119 ? -7.452 13.535 -7.612 1.00 83.19 119 GLY A CA 1
ATOM 857 C C . GLY A 1 119 ? -6.171 14.241 -8.051 1.00 83.19 119 GLY A C 1
ATOM 858 O O . GLY A 1 119 ? -5.174 13.613 -8.381 1.00 83.19 119 GLY A O 1
ATOM 859 N N . ASP A 1 120 ? -6.189 15.568 -7.977 1.00 83.88 120 ASP A N 1
ATOM 860 C CA . ASP A 1 120 ? -5.028 16.455 -8.133 1.00 83.88 120 ASP A CA 1
ATOM 861 C C . ASP A 1 120 ? -4.301 16.726 -6.800 1.00 83.88 120 ASP A C 1
ATOM 863 O O . ASP A 1 120 ? -3.265 17.390 -6.750 1.00 83.88 120 ASP A O 1
ATOM 867 N N . LYS A 1 121 ? -4.856 16.218 -5.696 1.00 91.81 121 LYS A N 1
ATOM 868 C CA . LYS A 1 121 ? -4.360 16.455 -4.341 1.00 91.81 121 LYS A CA 1
ATOM 869 C C . LYS A 1 121 ? -3.245 15.492 -3.978 1.00 91.81 121 LYS A C 1
ATOM 871 O O . LYS A 1 121 ? -3.316 14.290 -4.225 1.00 91.81 121 LYS A O 1
ATOM 876 N N . HIS A 1 122 ? -2.261 16.011 -3.255 1.00 94.56 122 HIS A N 1
ATOM 877 C CA . HIS A 1 122 ? -1.210 15.188 -2.674 1.00 94.56 122 HIS A CA 1
ATOM 878 C C . HIS A 1 122 ? -1.807 14.194 -1.648 1.00 94.56 122 HIS A C 1
ATOM 880 O O . HIS A 1 122 ? -2.674 14.595 -0.864 1.00 94.56 122 HIS A O 1
ATOM 886 N N . PRO A 1 123 ? -1.328 12.936 -1.542 1.00 94.56 123 PRO A N 1
ATOM 887 C CA . PRO A 1 123 ? -1.879 11.948 -0.602 1.00 94.56 123 PRO A CA 1
ATOM 888 C C . PRO A 1 123 ? -1.931 12.418 0.858 1.00 94.56 123 PRO A C 1
ATOM 890 O O . PRO A 1 123 ? -2.870 12.107 1.585 1.00 94.56 123 PRO A O 1
ATOM 893 N N . ALA A 1 124 ? -0.960 13.231 1.291 1.00 95.38 124 ALA A N 1
ATOM 894 C CA . ALA A 1 124 ? -0.981 13.831 2.629 1.00 95.38 124 ALA A CA 1
ATOM 895 C C . ALA A 1 124 ? -2.172 14.787 2.838 1.00 95.38 124 ALA A C 1
ATOM 897 O O . ALA A 1 124 ? -2.718 14.846 3.932 1.00 95.38 124 ALA A O 1
ATOM 898 N N . GLN A 1 125 ? -2.606 15.506 1.799 1.00 96.38 125 GLN A N 1
ATOM 899 C CA . GLN A 1 125 ? -3.794 16.361 1.870 1.00 96.38 125 GLN A CA 1
ATOM 900 C C . GLN A 1 125 ? -5.073 15.523 1.935 1.00 96.38 125 GLN A C 1
ATOM 902 O O . GLN A 1 125 ? -5.972 15.861 2.698 1.00 96.38 125 GLN A O 1
ATOM 907 N N . LEU A 1 126 ? -5.144 14.419 1.181 1.00 95.56 126 LEU A N 1
ATOM 908 C CA . LEU A 1 126 ? -6.263 13.474 1.262 1.00 95.56 126 LEU A CA 1
ATOM 909 C C . LEU A 1 126 ? -6.364 12.845 2.658 1.00 95.56 126 LEU A C 1
ATOM 911 O O . LEU A 1 126 ? -7.459 12.776 3.207 1.00 95.56 126 LEU A O 1
ATOM 915 N N . ARG A 1 127 ? -5.228 12.456 3.257 1.00 95.38 127 ARG A N 1
ATOM 916 C CA . ARG A 1 127 ? -5.169 11.975 4.645 1.00 95.38 127 ARG A CA 1
ATOM 917 C C . ARG A 1 127 ? -5.663 13.045 5.621 1.00 95.38 127 ARG A C 1
ATOM 919 O O . ARG A 1 127 ? -6.579 12.780 6.388 1.00 95.38 127 ARG A O 1
ATOM 926 N N . ASN A 1 128 ? -5.119 14.260 5.547 1.00 95.19 128 ASN A N 1
ATOM 927 C CA . ASN A 1 128 ? -5.518 15.349 6.441 1.00 95.19 128 ASN A CA 1
ATOM 928 C C . 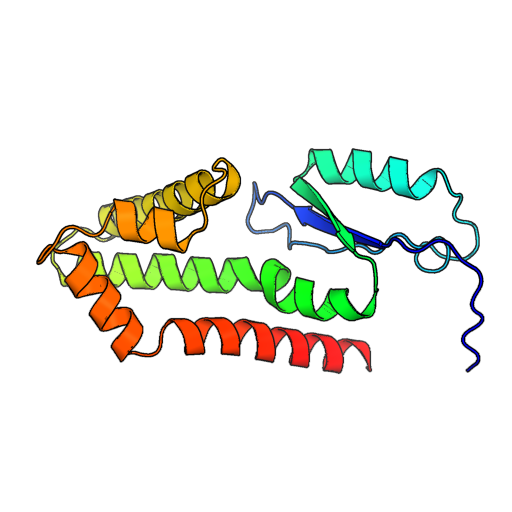ASN A 1 128 ? -7.018 15.678 6.315 1.00 95.19 128 ASN A C 1
ATOM 930 O O . ASN A 1 128 ? -7.655 16.031 7.299 1.00 95.19 128 ASN A O 1
ATOM 934 N N . ALA A 1 129 ? -7.603 15.536 5.120 1.00 95.75 129 ALA A N 1
ATOM 935 C CA . ALA A 1 129 ? -9.026 15.784 4.893 1.00 95.75 129 ALA A CA 1
ATOM 936 C C . ALA A 1 129 ? -9.955 14.798 5.628 1.00 95.75 129 ALA A C 1
ATOM 938 O O . ALA A 1 129 ? -11.131 15.107 5.808 1.00 95.75 129 ALA A O 1
ATOM 939 N N . VAL A 1 130 ? -9.447 13.637 6.059 1.00 96.00 130 VAL A N 1
ATOM 940 C CA . VAL A 1 130 ? -10.190 12.640 6.853 1.00 96.00 130 VAL A CA 1
ATOM 941 C C . VAL A 1 130 ? -9.712 12.557 8.312 1.00 96.00 130 VAL A C 1
ATOM 943 O O . VAL A 1 130 ? -10.198 11.723 9.078 1.00 96.00 130 VAL A O 1
ATOM 946 N N . GLU A 1 131 ? -8.780 13.425 8.718 1.00 97.06 131 GLU A N 1
ATOM 947 C CA . GLU A 1 131 ? -8.248 13.529 10.079 1.00 97.06 131 GLU A CA 1
ATOM 948 C C . GLU A 1 131 ? -8.872 14.726 10.804 1.00 97.06 131 GLU A C 1
ATOM 950 O O . GLU A 1 131 ? -8.418 15.863 10.687 1.00 97.06 131 GLU A O 1
ATOM 955 N N . SER A 1 132 ? -9.919 14.478 11.590 1.00 96.00 132 SER A N 1
ATOM 956 C CA . SER A 1 132 ? -10.483 15.510 12.462 1.00 96.00 132 SER A CA 1
ATOM 957 C C . SER A 1 132 ? -9.648 15.676 13.745 1.00 96.00 132 SER A C 1
ATOM 959 O O . SER A 1 132 ? -9.139 14.679 14.272 1.00 96.00 132 SER A O 1
ATOM 961 N N . PRO A 1 133 ? -9.545 16.896 14.313 1.00 95.31 133 PRO A N 1
ATOM 962 C CA . PRO A 1 133 ? -8.872 17.121 15.594 1.00 95.31 133 PRO A CA 1
ATOM 963 C C . PRO A 1 133 ? -9.434 16.218 16.701 1.00 95.31 133 PRO A C 1
ATOM 965 O O . PRO A 1 133 ? -10.642 16.194 16.924 1.00 95.31 133 PRO A O 1
ATOM 968 N N . GLY A 1 134 ? -8.567 15.446 17.366 1.00 96.06 134 GLY A N 1
ATOM 969 C CA . GLY A 1 134 ? -8.959 14.496 18.421 1.00 96.06 134 GLY A CA 1
ATOM 970 C C . GLY A 1 134 ? -9.841 13.324 17.960 1.00 96.06 134 GLY A C 1
ATOM 971 O O . GLY A 1 134 ? -10.394 12.617 18.797 1.00 96.06 134 GLY A O 1
ATOM 972 N N . GLY A 1 135 ? -10.006 13.125 16.648 1.00 98.00 135 GLY A N 1
ATOM 973 C CA . GLY A 1 135 ? -10.856 12.079 16.085 1.00 98.00 135 GLY A CA 1
ATOM 974 C C . GLY A 1 135 ? -10.236 10.681 16.086 1.00 98.00 135 GLY A C 1
ATOM 975 O O . GLY A 1 135 ? -9.068 10.470 16.412 1.00 98.00 135 GLY A O 1
ATOM 976 N N . THR A 1 136 ? -11.024 9.708 15.635 1.00 97.50 136 THR A N 1
ATOM 977 C CA . THR A 1 136 ? -10.599 8.305 15.522 1.00 97.50 136 THR A CA 1
ATOM 978 C C . THR A 1 136 ? -9.484 8.118 14.492 1.00 97.50 136 THR A C 1
ATOM 980 O O . THR A 1 136 ? -8.537 7.373 14.747 1.00 97.50 136 THR A O 1
ATOM 983 N N . THR A 1 137 ? -9.542 8.830 13.360 1.00 97.25 137 THR A N 1
ATOM 984 C CA . THR A 1 137 ? -8.535 8.721 12.295 1.00 97.25 137 THR A CA 1
ATOM 985 C C . THR A 1 137 ? -7.151 9.139 12.779 1.00 97.25 137 THR A C 1
ATOM 987 O O . THR A 1 137 ? -6.201 8.387 12.587 1.00 97.25 137 THR A O 1
ATOM 990 N N . ILE A 1 138 ? -7.032 10.291 13.454 1.00 98.00 138 ILE A N 1
ATOM 991 C CA . ILE A 1 138 ? -5.731 10.798 13.916 1.00 98.00 138 ILE A CA 1
ATOM 992 C C . ILE A 1 138 ? -5.125 9.913 15.014 1.00 98.00 138 ILE A C 1
ATOM 994 O O . ILE A 1 138 ? -3.910 9.730 15.058 1.00 98.00 138 ILE A O 1
ATOM 998 N N . ALA A 1 139 ? -5.952 9.293 15.864 1.00 98.31 139 ALA A N 1
ATOM 999 C CA . ALA A 1 139 ? -5.482 8.303 16.833 1.00 98.31 139 ALA A CA 1
ATOM 1000 C C . ALA A 1 139 ? -4.885 7.063 16.136 1.00 98.31 139 ALA A C 1
ATOM 1002 O O . ALA A 1 139 ? -3.805 6.585 16.503 1.00 98.31 139 ALA A O 1
ATOM 1003 N N . GLY A 1 140 ? -5.561 6.575 15.090 1.00 97.94 140 GLY A N 1
ATOM 1004 C CA . GLY A 1 140 ? -5.088 5.463 14.268 1.00 97.94 140 GLY A CA 1
ATOM 1005 C C . GLY A 1 140 ? -3.799 5.790 13.513 1.00 97.94 140 GLY A C 1
ATOM 1006 O O . GLY A 1 140 ? -2.824 5.044 13.615 1.00 97.94 140 GLY A O 1
ATOM 1007 N N . THR A 1 141 ? -3.746 6.921 12.803 1.00 97.69 141 THR A N 1
ATOM 1008 C CA . THR A 1 141 ? -2.556 7.312 12.032 1.00 97.69 141 THR A CA 1
ATOM 1009 C C . THR A 1 141 ? -1.362 7.608 12.929 1.00 97.69 141 THR A C 1
ATOM 1011 O O . THR A 1 141 ? -0.257 7.187 12.602 1.00 97.69 141 THR A O 1
ATOM 1014 N N . THR A 1 142 ? -1.567 8.196 14.111 1.00 98.06 142 THR A N 1
ATOM 1015 C CA . THR A 1 142 ? -0.493 8.376 15.106 1.00 98.06 142 THR A CA 1
ATOM 1016 C C . THR A 1 142 ? 0.111 7.036 15.536 1.00 98.06 142 THR A C 1
ATOM 1018 O O . THR A 1 142 ? 1.330 6.913 15.645 1.00 98.06 142 THR A O 1
ATOM 1021 N N . THR A 1 143 ? -0.717 6.004 15.725 1.00 98.31 143 THR A N 1
ATOM 1022 C CA . THR A 1 143 ? -0.239 4.657 16.081 1.00 98.31 143 THR A CA 1
ATOM 1023 C C . THR A 1 143 ? 0.507 3.995 14.917 1.00 98.31 143 THR A C 1
ATOM 1025 O O . THR A 1 143 ? 1.532 3.345 15.130 1.00 98.31 143 THR A O 1
ATOM 1028 N N . LEU A 1 144 ? 0.051 4.184 13.674 1.00 98.00 144 LEU A N 1
ATOM 1029 C CA . LEU A 1 144 ? 0.769 3.711 12.483 1.00 98.00 144 LEU A CA 1
ATOM 1030 C C . LEU A 1 144 ? 2.153 4.365 12.350 1.00 98.00 144 LEU A C 1
ATOM 1032 O O . LEU A 1 144 ? 3.129 3.684 12.041 1.00 98.00 144 LEU A O 1
ATOM 1036 N N . GLU A 1 145 ? 2.268 5.666 12.622 1.00 97.88 145 GLU A N 1
ATOM 1037 C CA . GLU A 1 145 ? 3.568 6.350 12.619 1.00 97.88 145 GLU A CA 1
ATOM 1038 C C . GLU A 1 145 ? 4.468 5.834 13.755 1.00 97.88 145 GLU A C 1
ATOM 1040 O O . GLU A 1 145 ? 5.625 5.494 13.512 1.00 97.88 145 GLU A O 1
ATOM 1045 N N . ALA A 1 146 ? 3.932 5.682 14.972 1.00 98.31 146 ALA A N 1
ATOM 1046 C CA . ALA A 1 146 ? 4.682 5.179 16.128 1.00 98.31 146 ALA A CA 1
ATOM 1047 C C . ALA A 1 146 ? 5.195 3.739 15.942 1.00 98.31 146 ALA A C 1
ATOM 1049 O O . ALA A 1 146 ? 6.246 3.379 16.467 1.00 98.31 146 ALA A O 1
ATOM 1050 N N . THR A 1 147 ? 4.473 2.921 15.174 1.00 98.00 147 THR A N 1
ATOM 1051 C CA . THR A 1 147 ? 4.867 1.543 14.831 1.00 98.00 147 THR A CA 1
ATOM 1052 C C . THR A 1 147 ? 5.772 1.460 13.599 1.00 98.00 147 THR A C 1
ATOM 1054 O O . THR A 1 147 ? 6.203 0.372 13.224 1.00 98.00 147 THR A O 1
ATOM 1057 N N . GLY A 1 148 ? 6.107 2.595 12.974 1.00 98.12 148 GLY A N 1
ATOM 1058 C CA . GLY A 1 148 ? 7.044 2.648 11.855 1.00 98.12 148 GLY A CA 1
ATOM 1059 C C . GLY A 1 148 ? 6.450 2.205 10.518 1.00 98.12 148 GLY A C 1
ATOM 1060 O O . GLY A 1 148 ? 7.194 1.743 9.652 1.00 98.12 148 GLY A O 1
ATOM 1061 N N . PHE A 1 149 ? 5.139 2.368 10.310 1.00 98.06 149 PHE A N 1
ATOM 1062 C CA . PHE A 1 149 ? 4.441 1.929 9.094 1.00 98.06 149 PHE A CA 1
ATOM 1063 C C . PHE A 1 149 ? 5.127 2.387 7.796 1.00 98.06 149 PHE A C 1
ATOM 1065 O O . PHE A 1 149 ? 5.367 1.580 6.898 1.00 98.06 149 PHE A O 1
ATOM 1072 N N . ARG A 1 150 ? 5.514 3.668 7.704 1.00 97.31 150 ARG A N 1
ATOM 1073 C CA . ARG A 1 150 ? 6.212 4.199 6.518 1.00 97.31 150 ARG A CA 1
ATOM 1074 C C . ARG A 1 150 ? 7.529 3.484 6.260 1.00 97.31 150 ARG A C 1
ATOM 1076 O O . ARG A 1 150 ? 7.816 3.128 5.123 1.00 97.31 150 ARG A O 1
ATOM 1083 N N . ASN A 1 151 ? 8.310 3.275 7.316 1.00 98.44 151 ASN A N 1
ATOM 1084 C CA . ASN A 1 151 ? 9.594 2.597 7.219 1.00 98.44 151 ASN A CA 1
ATOM 1085 C C . ASN A 1 151 ? 9.409 1.153 6.733 1.00 98.44 151 ASN A C 1
ATOM 1087 O O . ASN A 1 151 ? 10.106 0.726 5.816 1.00 98.44 151 ASN A O 1
ATOM 1091 N N . ALA A 1 152 ? 8.424 0.432 7.277 1.00 98.38 152 ALA A N 1
ATOM 1092 C CA . ALA A 1 152 ? 8.124 -0.936 6.862 1.00 98.38 152 ALA A CA 1
ATOM 1093 C C . ALA A 1 152 ? 7.800 -1.025 5.359 1.00 98.38 152 ALA A C 1
ATOM 1095 O O . ALA A 1 152 ? 8.376 -1.851 4.653 1.00 98.38 152 ALA A O 1
ATOM 1096 N N . VAL A 1 153 ? 6.941 -0.134 4.849 1.00 98.06 153 VAL A N 1
ATOM 1097 C CA . VAL A 1 153 ? 6.560 -0.120 3.425 1.00 98.06 153 VAL A CA 1
ATOM 1098 C C . VAL A 1 153 ? 7.740 0.264 2.524 1.00 98.06 153 VAL A C 1
ATOM 1100 O O . VAL A 1 153 ? 7.983 -0.400 1.518 1.00 98.06 153 VAL A O 1
ATOM 1103 N N . ILE A 1 154 ? 8.508 1.299 2.884 1.00 98.50 154 ILE A N 1
ATOM 1104 C CA . ILE A 1 154 ? 9.692 1.730 2.115 1.00 98.50 154 ILE A CA 1
ATOM 1105 C C . ILE A 1 154 ? 10.745 0.614 2.070 1.00 98.50 154 ILE A C 1
ATOM 1107 O O . ILE A 1 154 ? 11.317 0.332 1.012 1.00 98.50 154 ILE A O 1
ATOM 1111 N N . SER A 1 155 ? 10.972 -0.049 3.203 1.00 98.44 155 SER A N 1
ATOM 1112 C CA . SER A 1 155 ? 11.924 -1.154 3.317 1.00 98.44 155 SER A CA 1
ATOM 1113 C C . SER A 1 155 ? 11.497 -2.356 2.476 1.00 98.44 155 SER A C 1
ATOM 1115 O O . SER A 1 155 ? 12.337 -2.938 1.797 1.00 98.44 155 SER A O 1
ATOM 1117 N N . ALA A 1 156 ? 10.201 -2.689 2.442 1.00 98.19 156 ALA A N 1
ATOM 1118 C CA . ALA A 1 156 ? 9.681 -3.782 1.619 1.00 98.19 156 ALA A CA 1
ATOM 1119 C C . ALA A 1 156 ? 9.949 -3.559 0.121 1.00 98.19 156 ALA A C 1
ATOM 1121 O O . ALA A 1 156 ? 10.475 -4.446 -0.553 1.00 98.19 156 ALA A O 1
ATOM 1122 N N . VAL A 1 157 ? 9.663 -2.352 -0.384 1.00 97.56 157 VAL A N 1
ATOM 1123 C CA . VAL A 1 157 ? 9.933 -1.984 -1.786 1.00 97.56 157 VAL A CA 1
ATOM 1124 C C . VAL A 1 157 ? 11.431 -2.034 -2.090 1.00 97.56 157 VAL A C 1
ATOM 1126 O O . VAL A 1 157 ? 11.837 -2.545 -3.135 1.00 97.56 157 VAL A O 1
ATOM 1129 N N . THR A 1 158 ? 12.259 -1.531 -1.172 1.00 98.12 158 THR A N 1
ATOM 1130 C CA . THR A 1 158 ? 13.721 -1.508 -1.326 1.00 98.12 158 THR A CA 1
ATOM 1131 C C . THR A 1 158 ? 14.290 -2.923 -1.397 1.00 98.12 158 THR A C 1
ATOM 1133 O O . THR A 1 158 ? 14.995 -3.244 -2.353 1.00 98.12 158 THR A O 1
ATOM 1136 N N . ALA A 1 159 ? 13.905 -3.792 -0.462 1.00 98.31 159 ALA A N 1
ATOM 1137 C CA . ALA A 1 159 ? 14.345 -5.183 -0.424 1.00 98.31 159 ALA A CA 1
ATOM 1138 C C . ALA A 1 159 ? 13.903 -5.963 -1.676 1.00 98.31 159 ALA A C 1
ATOM 1140 O O . ALA A 1 159 ? 14.680 -6.728 -2.247 1.00 98.31 159 ALA A O 1
ATOM 1141 N N . ALA A 1 160 ? 12.676 -5.743 -2.159 1.00 95.06 160 ALA A N 1
ATOM 1142 C CA . ALA A 1 160 ? 12.198 -6.390 -3.379 1.00 95.06 160 ALA A CA 1
ATOM 1143 C C . ALA A 1 160 ? 12.947 -5.910 -4.633 1.00 95.06 160 ALA A C 1
ATOM 1145 O O . ALA A 1 160 ? 13.285 -6.722 -5.495 1.00 95.06 160 ALA A O 1
ATOM 1146 N N . LYS A 1 161 ? 13.266 -4.613 -4.717 1.00 94.81 161 LYS A N 1
ATOM 1147 C CA . LYS A 1 161 ? 14.115 -4.059 -5.780 1.00 94.81 161 LYS A CA 1
ATOM 1148 C C . LYS A 1 161 ? 15.523 -4.656 -5.741 1.00 94.81 161 LYS A C 1
ATOM 1150 O O . LYS A 1 161 ? 16.054 -5.019 -6.784 1.00 94.81 161 LYS A O 1
ATOM 1155 N N . GLU A 1 162 ? 16.130 -4.772 -4.562 1.00 96.75 162 GLU A N 1
ATOM 1156 C CA . GLU A 1 162 ? 17.455 -5.387 -4.400 1.00 96.75 162 GLU A CA 1
ATOM 1157 C C . GLU A 1 162 ? 17.443 -6.841 -4.862 1.00 96.75 162 GLU A C 1
ATOM 1159 O O . GLU A 1 162 ? 18.297 -7.245 -5.654 1.00 96.75 162 GLU A O 1
ATOM 1164 N N . ARG A 1 163 ? 16.407 -7.591 -4.472 1.00 94.94 163 ARG A N 1
ATOM 1165 C CA . ARG A 1 163 ? 16.239 -8.972 -4.912 1.00 94.94 163 ARG A CA 1
ATOM 1166 C C . ARG A 1 163 ? 16.053 -9.089 -6.426 1.00 94.94 163 ARG A C 1
ATOM 1168 O O . ARG A 1 163 ? 16.626 -9.990 -7.033 1.00 94.94 163 ARG A O 1
ATOM 1175 N N . ALA A 1 164 ? 15.289 -8.190 -7.047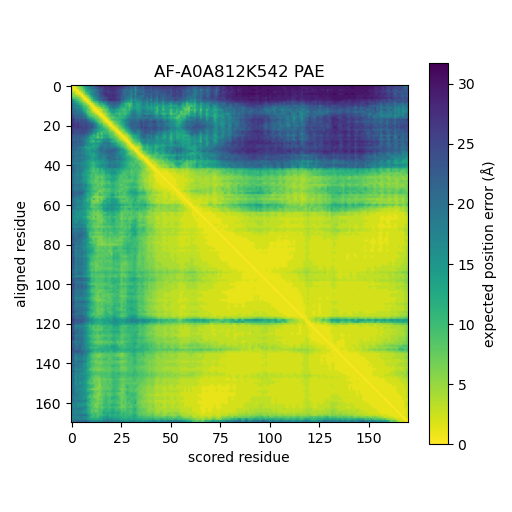 1.00 87.00 164 ALA A N 1
ATOM 1176 C CA . ALA A 1 164 ? 15.142 -8.150 -8.503 1.00 87.00 164 ALA A CA 1
ATOM 1177 C C . ALA A 1 164 ? 16.497 -7.918 -9.198 1.00 87.00 164 ALA A C 1
ATOM 1179 O O . ALA A 1 164 ? 16.855 -8.662 -10.111 1.00 87.00 164 ALA A O 1
ATOM 1180 N N . THR A 1 165 ? 17.300 -6.974 -8.692 1.00 90.31 165 THR A N 1
ATOM 1181 C CA . THR A 1 165 ? 18.652 -6.707 -9.205 1.00 90.31 165 THR A CA 1
ATOM 1182 C C . THR A 1 165 ? 19.592 -7.908 -9.051 1.00 90.31 165 THR A C 1
ATOM 1184 O O . THR A 1 165 ? 20.441 -8.133 -9.912 1.00 90.31 165 THR A O 1
ATOM 1187 N N . GLU A 1 166 ? 19.496 -8.674 -7.961 1.00 93.81 166 GLU A N 1
ATOM 1188 C CA . GLU A 1 166 ? 20.276 -9.909 -7.786 1.00 93.81 166 GLU A CA 1
ATOM 1189 C C . GLU A 1 166 ? 19.890 -10.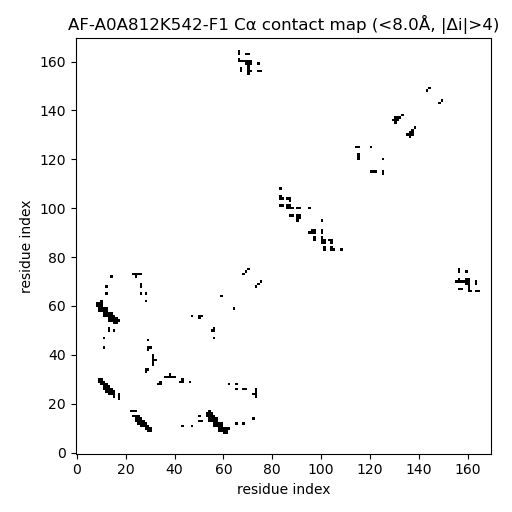976 -8.809 1.00 93.81 166 GLU A C 1
ATOM 1191 O O . GLU A 1 166 ? 20.766 -11.577 -9.428 1.00 93.81 166 GLU A O 1
ATOM 1196 N N . LEU A 1 167 ? 18.586 -11.193 -8.999 1.00 86.88 167 LEU A N 1
ATOM 1197 C CA . LEU A 1 167 ? 18.065 -12.188 -9.935 1.00 86.88 167 LEU A CA 1
ATOM 1198 C C . LEU A 1 167 ? 18.426 -11.863 -11.387 1.00 86.88 167 LEU A C 1
ATOM 1200 O O . LEU A 1 167 ? 18.704 -12.778 -12.149 1.00 86.88 167 LEU A O 1
ATOM 1204 N N . GLY A 1 168 ? 18.475 -10.582 -11.761 1.00 78.62 168 GLY A N 1
ATOM 1205 C CA . GLY A 1 168 ? 18.865 -10.150 -13.107 1.00 78.62 168 GLY A CA 1
ATOM 1206 C C . GLY A 1 168 ? 20.356 -10.309 -13.439 1.00 78.62 168 GLY A C 1
ATOM 1207 O O . GLY A 1 168 ? 20.754 -10.023 -14.566 1.00 78.62 168 GLY A O 1
ATOM 1208 N N . LYS A 1 169 ? 21.194 -10.716 -12.474 1.00 80.06 169 LYS A N 1
ATOM 1209 C CA . LYS A 1 169 ? 22.630 -10.995 -12.676 1.00 80.06 169 LYS A CA 1
ATOM 1210 C C . LYS A 1 169 ? 22.949 -12.485 -12.837 1.00 80.06 169 LYS A C 1
ATOM 1212 O O . LYS A 1 169 ? 24.102 -12.797 -13.134 1.00 80.06 169 LYS A O 1
ATOM 1217 N N . LEU A 1 170 ? 21.980 -13.362 -12.563 1.00 62.28 170 LEU A N 1
ATOM 1218 C CA . LEU A 1 170 ? 22.080 -14.810 -12.774 1.00 62.28 170 LEU A CA 1
ATOM 1219 C C . LEU A 1 170 ? 21.935 -15.138 -14.263 1.00 62.28 170 LEU A C 1
ATOM 1221 O O . LEU A 1 170 ? 22.638 -16.073 -14.703 1.00 62.28 170 LEU A O 1
#

pLDDT: mean 78.16, std 24.11, range [19.8, 98.69]

Solvent-accessible surface area (backbone atoms only — not comparable to full-atom values): 9576 Å² total; per-residue (Å²): 134,88,83,84,85,80,92,77,77,50,28,36,36,33,49,50,55,70,93,51,98,84,62,72,37,60,64,54,60,40,35,48,80,66,65,35,96,84,50,54,90,64,47,48,59,50,49,48,55,61,48,44,75,50,22,52,64,44,76,35,73,54,76,82,47,52,32,50,47,36,13,49,56,44,47,32,62,59,57,51,51,53,48,30,50,53,46,14,52,52,32,35,77,71,72,40,55,64,71,57,18,41,53,53,28,48,50,49,54,52,50,55,51,48,52,52,72,75,42,94,59,57,67,70,56,60,52,53,75,64,40,49,90,95,33,72,49,44,56,50,53,51,50,40,56,76,72,37,48,66,57,54,55,54,47,50,29,50,53,40,18,52,50,43,54,56,61,76,72,111

Secondary structure (DSSP, 8-state):
----------EEEEEE--SSTTS--------TTTS-TT--TTHHHHHHHHHHTTEEEEEES-GGGHHHHIIIIISHHHHHHHHHHHHHHHHHHTT--HHHHHHHHHHHHHHHHHHHHH-SS-HHHHHHHT--TT-HHHHHHHHHHHTTHHHHHHHHHHHHHHHHHHHTT-

Mean predicted aligned error: 9.11 Å

Sequence (170 aa):
MARFWFGCNSLIAVIMRVPEPSLSLRVQATKPEVLGPGAQATDGATVERVMSAVGVCEKLGDEKLLDAVTGLSGSGPAYVYMMIEAMADGGVRNGLPRDVSMKLAAQTVMGAAKMTISGDKHPAQLRNAVESPGGTTIAGTTTLEATGFRNAVISAVTAAKERATELGKL

InterPro domains:
  IPR000304 Pyrroline-5-carboxylate reductase-like [MF_01925] (1-167)
  IPR008927 6-phosphogluconate dehydrogenase-like, C-terminal domain superfamily [SSF48179] (62-169)
  IPR029036 Pyrroline-5-carboxylate reductase, dimerisation domain [PF14748] (63-167)

Foldseek 3Di:
DDDDDDDDFKFKAFQFDPPDPPDQRDTGTDDCVRVPPPDDPCVRVVCQVVRVVGGDMGIDRDPLCRLLCCLCRRCVVVVLVVQLVVQLVVCVVVPDDSVVSSVVSVVVVVVLVCCCVVDPDDSVVVLVVPDDVVDPSVVVVVVCVVVPVVVVSVVSSVVSSVVSVVVVVD

Organism: NCBI:txid878477

Radius of gyration: 19.88 Å; Cα contacts (8 Å, |Δi|>4): 164; chains: 1; bounding box: 49×32×54 Å

Nearest PDB structures (foldseek):
  6xp0-assembly1_A-2  TM=9.692E-01  e=1.396E-10  Homo sapiens
  5bsh-assembly1_D  TM=9.217E-01  e=1.031E-10  Medicago truncatula
  6lhm-assembly2_B  TM=9.250E-01  e=1.674E-10  Homo sapiens
  2rcy-assembly1_A  TM=9.055E-01  e=1.235E-09  Plasmodium falciparum 3D7
  2rcy-assembly1_D-2  TM=9.102E-01  e=1.574E-09  Plasmodium falciparum 3D7